Protein AF-A7VI06-F1 (afdb_monomer)

Structure (mmCIF, N/CA/C/O backbone):
data_AF-A7VI06-F1
#
_entry.id   AF-A7VI06-F1
#
loop_
_atom_site.group_PDB
_atom_site.id
_atom_site.type_symbol
_atom_site.label_atom_id
_atom_site.label_alt_id
_atom_site.label_comp_id
_atom_site.label_asym_id
_atom_site.label_entity_id
_atom_site.label_seq_id
_atom_site.pdbx_PDB_ins_code
_atom_site.Cartn_x
_atom_site.Cartn_y
_atom_site.Cartn_z
_atom_site.occupancy
_atom_site.B_iso_or_equiv
_atom_site.auth_seq_id
_atom_site.auth_comp_id
_atom_site.auth_asym_id
_atom_site.auth_atom_id
_atom_site.pdbx_PDB_model_num
ATOM 1 N N . MET A 1 1 ? -1.278 -9.389 -6.937 1.00 86.38 1 MET A N 1
ATOM 2 C CA . MET A 1 1 ? -2.019 -8.296 -6.263 1.00 86.38 1 MET A CA 1
ATOM 3 C C . MET A 1 1 ? -2.009 -7.067 -7.169 1.00 86.38 1 MET A C 1
ATOM 5 O O . MET A 1 1 ? -0.975 -6.820 -7.771 1.00 86.38 1 MET A O 1
ATOM 9 N N . PRO A 1 2 ? -3.105 -6.305 -7.334 1.00 93.00 2 PRO A N 1
ATOM 10 C CA . PRO A 1 2 ? -3.053 -5.040 -8.076 1.00 93.00 2 PRO A CA 1
ATOM 11 C C . PRO A 1 2 ? -2.104 -4.024 -7.415 1.00 93.00 2 PRO A C 1
ATOM 13 O O . PRO A 1 2 ? -2.086 -3.928 -6.189 1.00 93.00 2 PRO A O 1
ATOM 16 N N . LEU A 1 3 ? -1.369 -3.226 -8.202 1.00 90.75 3 LEU A N 1
ATOM 17 C CA . LEU A 1 3 ? -0.413 -2.235 -7.672 1.00 90.75 3 LEU A CA 1
ATOM 18 C C . LEU A 1 3 ? -1.076 -1.249 -6.700 1.00 90.75 3 LEU A C 1
ATOM 20 O O . LEU A 1 3 ? -0.520 -0.957 -5.650 1.00 90.75 3 LEU A O 1
ATOM 24 N N . ALA A 1 4 ? -2.291 -0.790 -7.008 1.00 91.44 4 ALA A N 1
ATOM 25 C CA . ALA A 1 4 ? -3.038 0.121 -6.141 1.00 91.44 4 ALA A CA 1
ATOM 26 C C . ALA A 1 4 ? -3.398 -0.502 -4.778 1.00 91.44 4 ALA A C 1
ATOM 28 O O . ALA A 1 4 ? -3.430 0.197 -3.765 1.00 91.44 4 ALA A O 1
ATOM 29 N N . ASP A 1 5 ? -3.655 -1.813 -4.736 1.00 93.69 5 ASP A N 1
ATOM 30 C CA . ASP A 1 5 ? -3.919 -2.519 -3.481 1.00 93.69 5 ASP A CA 1
ATOM 31 C C . ASP A 1 5 ? -2.628 -2.718 -2.681 1.00 93.69 5 ASP A C 1
ATOM 33 O O . ASP A 1 5 ? -2.639 -2.582 -1.457 1.00 93.69 5 ASP A O 1
ATOM 37 N N . PHE A 1 6 ? -1.513 -2.987 -3.367 1.00 94.19 6 PHE A N 1
ATOM 38 C CA . PHE A 1 6 ? -0.187 -3.085 -2.758 1.00 94.19 6 PHE A CA 1
ATOM 39 C C . PHE A 1 6 ? 0.271 -1.748 -2.164 1.00 94.19 6 PHE A C 1
ATOM 41 O O . PHE A 1 6 ? 0.672 -1.696 -1.002 1.00 94.19 6 PHE A O 1
ATOM 48 N N . ASP A 1 7 ? 0.140 -0.659 -2.917 1.00 92.81 7 ASP A N 1
ATOM 49 C CA . ASP A 1 7 ? 0.445 0.706 -2.480 1.00 92.81 7 ASP A CA 1
ATOM 50 C C . ASP A 1 7 ? -0.382 1.090 -1.245 1.00 92.81 7 ASP A C 1
ATOM 52 O O . ASP A 1 7 ? 0.146 1.424 -0.183 1.00 92.81 7 ASP A O 1
ATOM 56 N N . ARG A 1 8 ? -1.701 0.873 -1.307 1.00 94.81 8 ARG A N 1
ATOM 57 C CA . ARG A 1 8 ? -2.584 1.087 -0.157 1.00 94.81 8 ARG A CA 1
ATOM 58 C C . ARG A 1 8 ? -2.177 0.258 1.064 1.00 94.81 8 ARG A C 1
ATOM 60 O O . ARG A 1 8 ? -2.205 0.769 2.186 1.00 94.81 8 ARG A O 1
ATOM 67 N N . LEU A 1 9 ? -1.864 -1.024 0.882 1.00 94.69 9 LEU A N 1
ATOM 68 C CA . LEU A 1 9 ? -1.493 -1.920 1.977 1.00 94.69 9 LEU A CA 1
ATOM 69 C C . LEU A 1 9 ? -0.170 -1.490 2.620 1.00 94.69 9 LEU A C 1
ATOM 71 O O . LEU A 1 9 ? -0.095 -1.356 3.842 1.00 94.69 9 LEU A O 1
ATOM 75 N N . THR A 1 10 ? 0.857 -1.255 1.808 1.00 94.44 10 THR A N 1
ATOM 76 C CA . THR A 1 10 ? 2.185 -0.831 2.270 1.00 94.44 10 THR A CA 1
ATOM 77 C C . THR A 1 10 ? 2.127 0.518 2.982 1.00 94.44 10 THR A C 1
ATOM 79 O O . THR A 1 10 ? 2.692 0.634 4.073 1.00 94.44 10 THR A O 1
ATOM 82 N N . TYR A 1 11 ? 1.347 1.477 2.469 1.00 93.00 11 TYR A N 1
ATOM 83 C CA . TYR A 1 11 ? 1.082 2.750 3.139 1.00 93.00 11 TYR A CA 1
ATOM 84 C C . TYR A 1 11 ? 0.481 2.556 4.538 1.00 93.00 11 TYR A C 1
ATOM 86 O O . TYR A 1 11 ? 1.000 3.092 5.517 1.00 93.00 11 TYR A O 1
ATOM 94 N N . LEU A 1 12 ? -0.585 1.755 4.666 1.00 93.12 12 LEU A N 1
ATOM 95 C CA . LEU A 1 12 ? -1.245 1.517 5.957 1.00 93.12 12 LEU A CA 1
ATOM 96 C C . LEU A 1 12 ? -0.297 0.857 6.967 1.00 93.12 12 LEU A C 1
ATOM 98 O O . LEU A 1 12 ? -0.226 1.275 8.120 1.00 93.12 12 LEU A O 1
ATOM 102 N N . ILE A 1 13 ? 0.457 -0.157 6.538 1.00 93.38 13 ILE A N 1
ATOM 103 C CA . ILE A 1 13 ? 1.425 -0.861 7.389 1.00 93.38 13 ILE A CA 1
ATOM 104 C C . ILE A 1 13 ? 2.508 0.100 7.887 1.00 93.38 13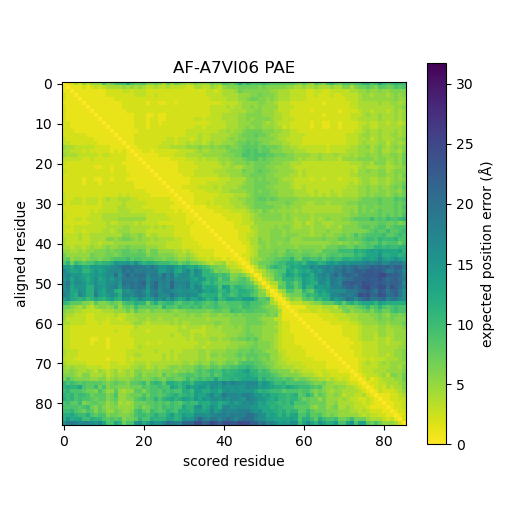 ILE A C 1
ATOM 106 O O . ILE A 1 13 ? 2.860 0.076 9.071 1.00 93.38 13 ILE A O 1
ATOM 110 N N . TYR A 1 14 ? 3.025 0.944 6.991 1.00 91.44 14 TYR A N 1
ATOM 111 C CA . TYR A 1 14 ? 4.024 1.949 7.325 1.00 91.44 14 TYR A CA 1
ATOM 112 C C . TYR A 1 14 ? 3.471 2.982 8.314 1.00 91.44 14 TYR A C 1
ATOM 114 O O . TYR A 1 14 ? 4.103 3.238 9.339 1.00 91.44 14 TYR A O 1
ATOM 122 N N . HIS A 1 15 ? 2.267 3.507 8.057 1.00 90.06 15 HIS A N 1
ATOM 123 C CA . HIS A 1 15 ? 1.599 4.501 8.905 1.00 90.06 15 HIS A CA 1
ATOM 124 C C . HIS A 1 15 ? 1.362 3.992 10.331 1.00 90.06 15 HIS A C 1
ATOM 126 O O . HIS A 1 15 ? 1.578 4.721 11.293 1.00 90.06 15 HIS A O 1
ATOM 132 N N . PHE A 1 16 ? 0.988 2.720 10.492 1.00 89.88 16 PHE A N 1
ATOM 133 C CA . PHE A 1 16 ? 0.819 2.103 11.813 1.00 89.88 16 PHE A CA 1
ATOM 134 C C . PHE A 1 16 ? 2.133 1.659 12.481 1.00 89.88 16 PHE A C 1
ATOM 136 O O . PHE A 1 16 ? 2.109 1.132 13.592 1.00 89.88 16 PHE A O 1
ATOM 143 N N . GLY A 1 17 ? 3.287 1.866 11.839 1.00 90.06 17 GLY A N 1
ATOM 144 C CA . GLY A 1 17 ? 4.601 1.584 12.421 1.00 90.06 17 GLY A CA 1
ATOM 145 C C . GLY A 1 17 ? 5.033 0.114 12.375 1.00 90.06 17 GLY A C 1
ATOM 146 O O . GLY A 1 17 ? 6.018 -0.254 13.019 1.00 90.06 17 GLY A O 1
ATOM 147 N N . PHE A 1 18 ? 4.363 -0.737 11.592 1.00 91.31 18 PHE A N 1
ATOM 148 C CA . PHE A 1 18 ? 4.668 -2.169 11.483 1.00 91.31 18 PHE A CA 1
ATOM 149 C C . PHE A 1 18 ? 5.845 -2.446 10.529 1.00 91.31 18 PHE A C 1
ATOM 151 O O . PHE A 1 18 ? 5.704 -3.108 9.500 1.00 91.31 18 PHE A O 1
ATOM 158 N N . LYS A 1 19 ? 7.037 -1.944 10.873 1.00 90.62 19 LYS A N 1
ATOM 159 C CA . LYS A 1 19 ? 8.231 -1.958 10.003 1.00 90.62 19 LYS A CA 1
ATOM 160 C C . LYS 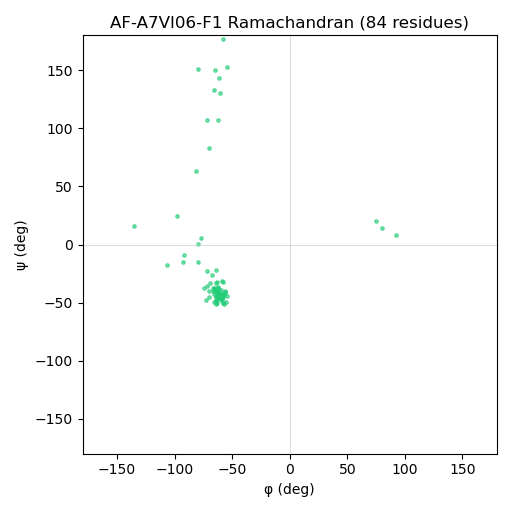A 1 19 ? 8.646 -3.356 9.528 1.00 90.62 19 LYS A C 1
ATOM 162 O O . LYS A 1 19 ? 8.950 -3.539 8.355 1.00 90.62 19 LYS A O 1
ATOM 167 N N . GLU A 1 20 ? 8.636 -4.351 10.412 1.00 94.44 20 GLU A N 1
ATOM 168 C CA . GLU A 1 20 ? 8.998 -5.730 10.045 1.00 94.44 20 GLU A CA 1
ATOM 169 C C . GLU A 1 20 ? 7.997 -6.345 9.064 1.00 94.44 20 GLU A C 1
ATO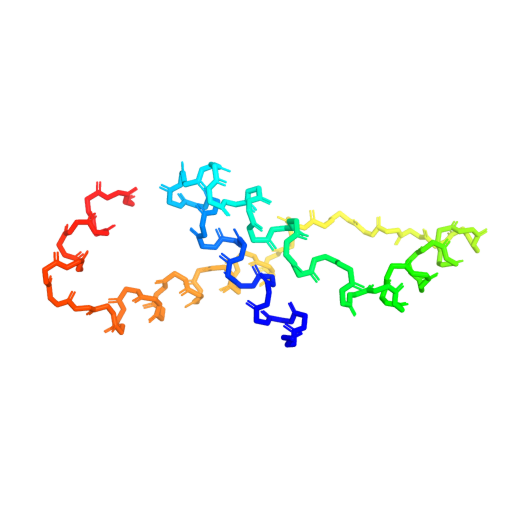M 171 O O . GLU A 1 20 ? 8.377 -7.054 8.134 1.00 94.44 20 GLU A O 1
ATOM 176 N N . TYR A 1 21 ? 6.708 -6.055 9.251 1.00 94.25 21 TYR A N 1
ATOM 177 C CA . TYR A 1 21 ? 5.661 -6.539 8.361 1.00 94.25 21 TYR A CA 1
ATOM 178 C C . TYR A 1 21 ? 5.708 -5.830 7.006 1.00 94.25 21 TYR A C 1
ATOM 180 O O . TYR A 1 21 ? 5.523 -6.474 5.978 1.00 94.25 21 TYR A O 1
ATOM 188 N N . HIS A 1 22 ? 6.054 -4.539 6.993 1.00 94.12 22 HIS A N 1
ATOM 189 C CA . HIS A 1 22 ? 6.303 -3.788 5.764 1.00 94.12 22 HIS A CA 1
ATOM 190 C C . HIS A 1 22 ? 7.378 -4.479 4.918 1.00 94.12 22 HIS A C 1
ATOM 192 O O . HIS A 1 22 ? 7.140 -4.766 3.750 1.00 94.12 22 HIS A O 1
ATOM 198 N N . ILE A 1 23 ? 8.518 -4.838 5.521 1.00 94.75 23 ILE A N 1
ATOM 199 C CA . ILE A 1 23 ? 9.597 -5.557 4.822 1.00 94.75 23 ILE A CA 1
ATOM 200 C C . ILE A 1 23 ? 9.096 -6.891 4.257 1.00 94.75 23 ILE A C 1
ATOM 202 O O . ILE A 1 23 ? 9.346 -7.186 3.093 1.00 94.75 23 ILE A O 1
ATOM 206 N N . LYS A 1 24 ? 8.356 -7.678 5.047 1.00 95.69 24 LYS A N 1
ATOM 207 C CA . LYS A 1 24 ? 7.818 -8.973 4.596 1.00 95.69 24 LYS A CA 1
ATOM 208 C C . LYS A 1 24 ? 6.883 -8.832 3.394 1.00 95.69 24 LYS A C 1
ATOM 210 O O . LYS A 1 24 ? 7.024 -9.580 2.436 1.00 95.69 24 LYS A O 1
ATOM 215 N N . VAL A 1 25 ? 5.966 -7.864 3.426 1.00 95.19 25 VAL A N 1
ATOM 216 C CA . VAL A 1 25 ? 5.038 -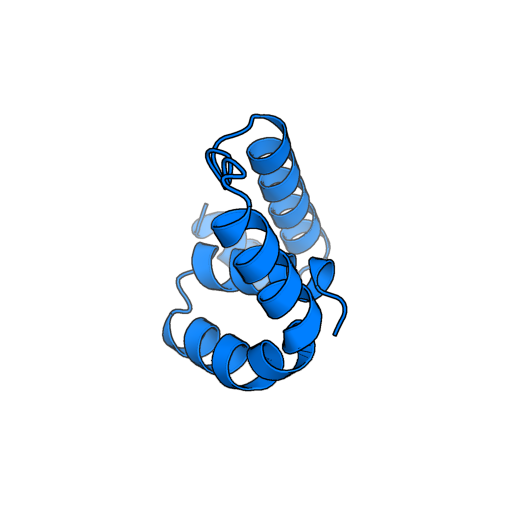7.595 2.315 1.00 95.19 25 VAL A CA 1
ATOM 217 C C . VAL A 1 25 ? 5.799 -7.183 1.055 1.00 95.19 25 VAL A C 1
ATOM 219 O O . VAL A 1 25 ? 5.508 -7.688 -0.025 1.00 95.19 25 VAL A O 1
ATOM 222 N N . TRP A 1 26 ? 6.814 -6.328 1.184 1.00 94.50 26 TRP A N 1
ATOM 223 C CA . TRP A 1 26 ? 7.669 -5.970 0.052 1.00 94.50 26 TRP A CA 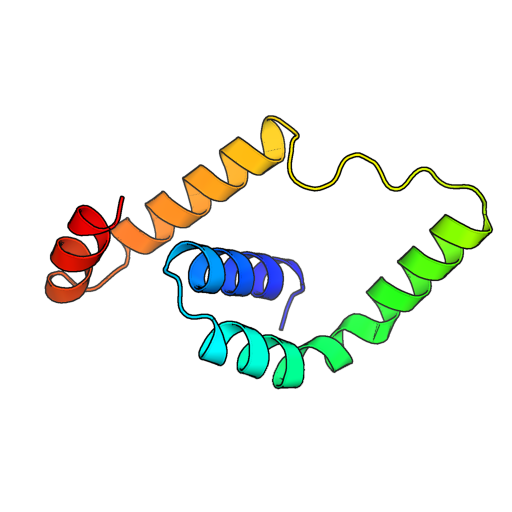1
ATOM 224 C C . TRP A 1 26 ? 8.425 -7.177 -0.512 1.00 94.50 26 TRP A C 1
ATOM 226 O O . TRP A 1 26 ? 8.441 -7.358 -1.723 1.00 94.50 26 TRP A O 1
ATOM 236 N N . MET A 1 27 ? 9.007 -8.028 0.335 1.00 95.31 27 MET A N 1
ATOM 237 C CA . MET A 1 27 ? 9.721 -9.225 -0.126 1.00 95.31 27 MET A CA 1
ATOM 238 C C . MET A 1 27 ? 8.815 -10.212 -0.871 1.00 95.31 27 MET A C 1
ATOM 240 O O . MET A 1 27 ? 9.262 -10.818 -1.840 1.00 95.31 27 MET A O 1
ATOM 244 N N . GLU A 1 28 ? 7.569 -10.365 -0.428 1.00 95.81 28 GLU A N 1
ATOM 245 C CA . GLU A 1 28 ? 6.611 -11.296 -1.030 1.00 95.81 28 GLU A CA 1
ATOM 246 C C . GLU A 1 28 ? 6.110 -10.802 -2.394 1.00 95.81 28 GLU A C 1
ATOM 248 O O . GLU A 1 28 ? 6.092 -11.556 -3.363 1.00 95.81 28 GLU A O 1
ATOM 253 N N . PHE A 1 29 ? 5.713 -9.527 -2.486 1.00 94.25 29 PHE A N 1
ATOM 254 C CA . PHE A 1 29 ? 4.939 -9.041 -3.633 1.00 94.25 29 PHE A CA 1
ATOM 255 C C . PHE A 1 29 ? 5.723 -8.167 -4.613 1.00 94.25 29 PHE A C 1
ATOM 257 O O . PHE A 1 29 ? 5.283 -8.021 -5.750 1.00 94.25 29 PHE A O 1
ATOM 264 N N . ALA A 1 30 ? 6.882 -7.602 -4.244 1.00 89.81 30 ALA A N 1
ATOM 265 C CA . ALA A 1 30 ? 7.603 -6.676 -5.130 1.00 89.81 30 ALA 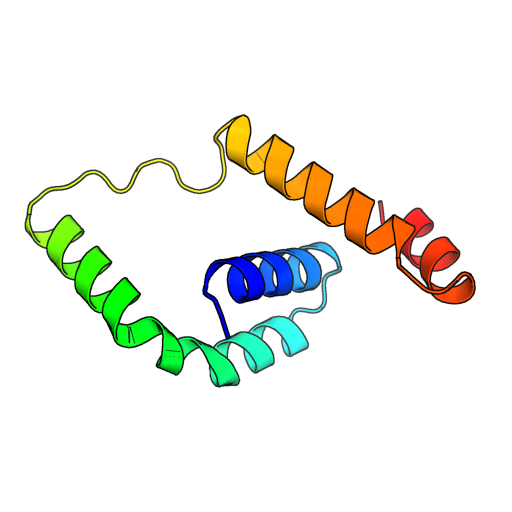A CA 1
ATOM 266 C C . ALA A 1 30 ? 7.973 -7.303 -6.485 1.00 89.81 30 ALA A C 1
ATOM 268 O O . ALA A 1 30 ? 7.963 -6.619 -7.506 1.00 89.81 30 ALA A O 1
ATOM 269 N N . GLY A 1 31 ? 8.246 -8.612 -6.510 1.00 92.94 31 GLY A N 1
ATOM 270 C CA . GLY A 1 31 ? 8.558 -9.341 -7.741 1.00 92.94 31 GLY A CA 1
ATOM 271 C C . GLY A 1 31 ? 7.408 -9.391 -8.756 1.00 92.94 31 GLY A C 1
ATOM 272 O O . GLY A 1 31 ? 7.664 -9.568 -9.946 1.00 92.94 31 GLY A O 1
ATOM 273 N N . GLU A 1 32 ? 6.156 -9.202 -8.324 1.00 95.31 32 GLU A N 1
ATOM 274 C CA . GLU A 1 32 ? 4.992 -9.183 -9.219 1.00 95.31 32 GLU A CA 1
ATOM 275 C C . GLU A 1 32 ? 4.938 -7.916 -10.088 1.00 95.31 32 GLU A C 1
ATOM 277 O O . GLU A 1 32 ? 4.354 -7.949 -11.170 1.00 95.31 32 GLU A O 1
ATOM 282 N N . PHE A 1 33 ? 5.591 -6.830 -9.658 1.00 93.25 33 PHE A N 1
ATOM 283 C CA . PHE A 1 33 ? 5.535 -5.507 -10.296 1.00 93.25 33 PHE A CA 1
ATOM 284 C C . PHE A 1 33 ? 6.720 -5.225 -11.224 1.00 93.25 33 PHE A C 1
ATOM 286 O O . PHE A 1 33 ? 7.092 -4.073 -11.456 1.00 93.25 33 PHE A O 1
ATOM 293 N N . 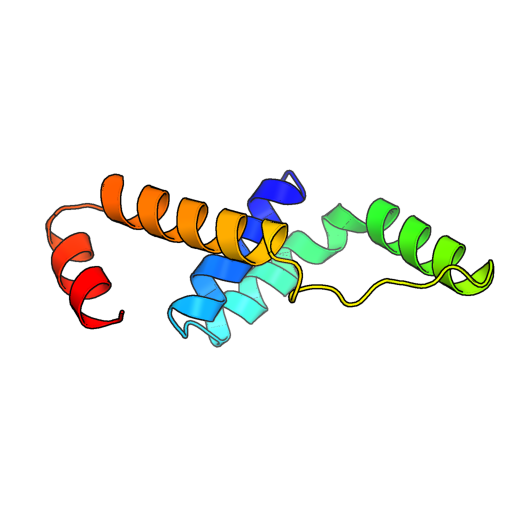LYS A 1 34 ? 7.351 -6.280 -11.756 1.00 93.38 34 LYS A N 1
ATOM 294 C CA . LYS A 1 34 ? 8.536 -6.142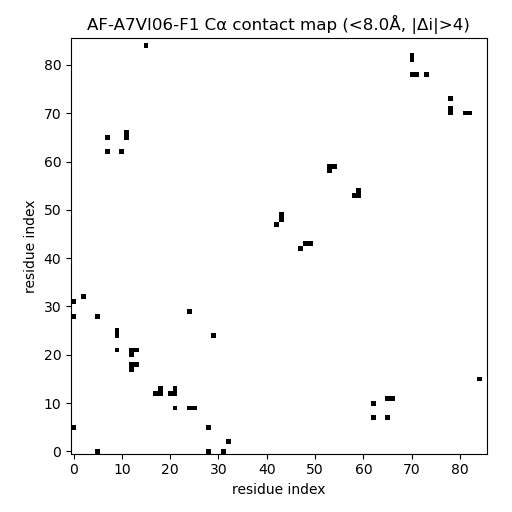 -12.610 1.00 93.38 34 LYS A CA 1
ATOM 295 C C . LYS A 1 34 ? 8.282 -5.237 -13.819 1.00 93.38 34 LYS A C 1
ATOM 297 O O . LYS A 1 34 ? 9.127 -4.419 -14.139 1.00 93.38 34 LYS A O 1
ATOM 302 N N . LYS A 1 35 ? 7.123 -5.352 -14.474 1.00 93.19 35 LYS A N 1
ATOM 303 C CA . LYS A 1 35 ? 6.814 -4.548 -15.670 1.00 93.19 35 LYS A CA 1
ATOM 304 C C . LYS A 1 35 ? 6.686 -3.065 -15.341 1.00 93.19 35 LYS A C 1
ATOM 306 O O . LYS A 1 35 ? 7.117 -2.224 -16.117 1.00 93.19 35 LYS A O 1
ATOM 311 N N . GLU A 1 36 ? 6.070 -2.748 -14.213 1.00 92.50 36 GLU A N 1
ATOM 312 C CA . GLU A 1 36 ? 5.921 -1.390 -13.709 1.00 92.50 36 GLU A CA 1
ATOM 313 C C . GLU A 1 36 ? 7.288 -0.790 -13.360 1.00 92.50 36 GLU A C 1
ATOM 315 O O . GLU A 1 36 ? 7.541 0.370 -13.681 1.00 92.50 36 GLU A O 1
ATOM 320 N N . TRP A 1 37 ? 8.183 -1.598 -12.786 1.00 89.81 37 TRP A N 1
ATOM 321 C CA . TRP A 1 37 ? 9.584 -1.240 -12.556 1.00 89.81 37 TRP A CA 1
ATOM 322 C C . TRP A 1 37 ? 10.357 -1.007 -13.854 1.00 89.81 37 TRP A C 1
ATOM 324 O O . TRP A 1 37 ? 10.917 0.073 -14.023 1.00 89.81 37 TRP A O 1
ATOM 334 N N . ASP A 1 38 ? 10.297 -1.943 -14.802 1.00 93.06 38 ASP A N 1
ATOM 335 C CA . ASP A 1 38 ? 10.948 -1.818 -16.111 1.00 93.06 38 ASP A CA 1
ATOM 336 C C . ASP A 1 38 ? 10.470 -0.537 -16.841 1.00 93.06 38 ASP A C 1
ATOM 338 O O . ASP A 1 38 ? 11.256 0.188 -17.452 1.00 93.06 38 ASP A O 1
ATOM 342 N N . CYS A 1 39 ? 9.174 -0.208 -16.746 1.00 90.88 39 CYS A N 1
ATOM 343 C CA . CYS A 1 39 ? 8.615 1.030 -17.297 1.00 90.88 39 CYS A CA 1
ATOM 344 C C . CYS A 1 39 ? 9.184 2.293 -16.632 1.00 90.88 39 CYS A C 1
ATOM 346 O O . CYS A 1 39 ? 9.430 3.285 -17.319 1.00 90.88 39 CYS A O 1
ATOM 348 N N . LEU A 1 40 ? 9.366 2.285 -15.310 1.00 87.31 40 LEU A N 1
ATOM 349 C CA . LEU A 1 40 ? 9.924 3.423 -14.578 1.00 87.31 40 LEU A CA 1
ATOM 350 C C . LEU A 1 40 ? 11.409 3.626 -14.882 1.00 87.31 40 LEU A C 1
ATOM 352 O O . LEU A 1 40 ? 11.828 4.766 -15.078 1.00 87.31 40 LEU A O 1
ATOM 356 N N . GLU A 1 41 ? 12.176 2.542 -14.995 1.00 89.56 41 GLU A N 1
ATOM 357 C CA . GLU A 1 41 ? 13.576 2.589 -15.428 1.00 89.56 41 GLU A CA 1
ATOM 358 C C . GLU A 1 41 ? 13.691 3.183 -16.840 1.00 89.56 41 GLU A C 1
ATOM 360 O O . GLU A 1 41 ? 14.442 4.135 -17.052 1.00 89.56 41 GLU A O 1
ATOM 365 N N . ALA A 1 42 ? 12.860 2.729 -17.785 1.00 91.00 42 ALA A N 1
ATOM 366 C CA . ALA A 1 42 ? 12.839 3.276 -19.142 1.00 91.00 42 ALA A CA 1
ATOM 367 C C . ALA A 1 42 ? 12.463 4.772 -19.179 1.00 91.00 42 ALA A C 1
ATOM 369 O O . ALA A 1 42 ? 13.048 5.548 -19.937 1.00 91.00 42 ALA A O 1
ATOM 370 N N . LEU A 1 43 ? 11.503 5.207 -18.351 1.00 88.25 43 LEU A N 1
ATOM 371 C CA . LEU A 1 43 ? 11.133 6.624 -18.232 1.00 88.25 43 LEU A CA 1
ATOM 372 C C . LEU A 1 43 ? 12.285 7.476 -17.688 1.00 88.25 43 LEU A C 1
ATOM 374 O O . LEU A 1 43 ? 12.501 8.591 -18.170 1.00 88.25 43 LEU A O 1
ATOM 378 N N . GLN A 1 44 ? 13.027 6.956 -16.710 1.00 84.94 44 GLN A N 1
ATOM 379 C CA . GLN A 1 44 ? 14.206 7.618 -16.161 1.00 84.94 44 GLN A CA 1
ATOM 380 C C . GLN A 1 44 ? 15.310 7.760 -17.220 1.00 84.94 44 GLN A C 1
ATOM 382 O O . GLN A 1 44 ? 15.885 8.840 -17.362 1.00 84.94 44 GLN A O 1
ATOM 387 N N . GLU A 1 45 ? 15.578 6.708 -17.997 1.00 87.50 45 GLU A N 1
ATOM 388 C CA . GLU A 1 45 ? 16.576 6.720 -19.078 1.00 87.50 45 GLU A CA 1
ATOM 389 C C . GLU A 1 45 ? 16.229 7.707 -20.202 1.00 87.50 45 GLU A C 1
ATOM 391 O O . GLU A 1 45 ? 17.118 8.332 -20.781 1.00 87.50 45 GLU A O 1
ATOM 396 N N . MET A 1 46 ? 14.938 7.913 -20.477 1.00 87.12 46 MET A N 1
ATOM 397 C CA . MET A 1 46 ? 14.460 8.894 -21.460 1.00 87.12 46 MET A CA 1
ATOM 398 C C . MET A 1 46 ? 14.496 10.349 -20.956 1.00 87.12 46 MET A C 1
ATOM 400 O O . MET A 1 46 ? 14.035 11.253 -21.656 1.00 87.12 46 MET A O 1
ATOM 404 N N . GLY A 1 47 ? 15.043 10.604 -19.762 1.00 76.56 47 GLY A N 1
ATOM 405 C CA . GLY A 1 47 ? 15.113 11.942 -19.169 1.00 76.56 47 GLY A CA 1
ATOM 406 C C . GLY A 1 47 ? 13.774 12.435 -18.614 1.00 76.56 47 GLY A C 1
ATOM 407 O O . GLY A 1 47 ? 13.583 13.641 -18.444 1.00 76.56 47 GLY A O 1
ATOM 408 N N . GLY A 1 48 ? 12.835 11.525 -18.343 1.00 74.12 48 GLY A N 1
ATOM 409 C CA . GLY A 1 48 ? 11.579 11.852 -17.684 1.00 74.12 48 GLY A CA 1
ATOM 410 C C . GLY A 1 48 ? 11.813 12.321 -16.247 1.00 74.12 48 GLY A C 1
ATOM 411 O O . GLY A 1 48 ? 12.522 11.679 -15.474 1.00 74.12 48 GLY A O 1
ATOM 412 N N . CYS A 1 49 ? 11.182 13.431 -15.858 1.00 65.62 49 CYS A N 1
ATOM 413 C CA . CYS A 1 49 ? 11.098 13.805 -14.451 1.00 65.62 49 CYS A CA 1
ATOM 414 C C . CYS A 1 49 ? 10.130 12.857 -13.743 1.00 65.62 49 CYS A C 1
ATOM 416 O O . CYS A 1 49 ? 8.912 12.980 -13.890 1.00 65.62 49 CYS A O 1
ATOM 418 N N . VAL A 1 50 ? 10.667 11.956 -12.923 1.00 62.59 50 VAL A N 1
ATOM 419 C CA . VAL A 1 50 ? 9.898 11.369 -11.827 1.00 62.59 50 VAL A CA 1
ATOM 420 C C . VAL A 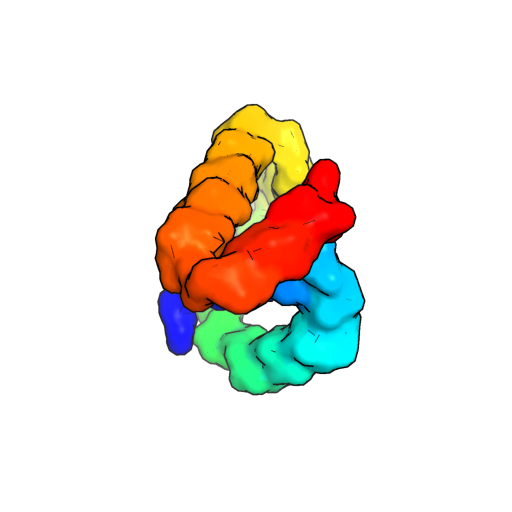1 50 ? 9.549 12.539 -10.906 1.00 62.59 50 VAL A C 1
ATOM 422 O O . VAL A 1 50 ? 10.435 13.146 -10.307 1.00 62.59 50 VAL A O 1
ATOM 425 N N . GLY A 1 51 ? 8.281 12.959 -10.913 1.00 62.69 51 GLY A N 1
ATOM 426 C CA . GLY A 1 51 ? 7.810 14.101 -10.129 1.00 62.69 51 GLY A CA 1
ATOM 427 C C . GLY A 1 51 ? 8.076 13.925 -8.631 1.00 62.69 51 GLY A C 1
ATOM 428 O O . GLY A 1 51 ? 8.555 12.888 -8.181 1.00 62.69 51 GLY A O 1
ATOM 429 N N . ASN A 1 52 ? 7.750 14.941 -7.833 1.00 60.34 52 ASN A N 1
ATOM 430 C CA . ASN A 1 52 ? 7.882 14.862 -6.379 1.00 60.34 52 ASN A CA 1
ATOM 431 C C . ASN A 1 52 ? 6.822 13.891 -5.815 1.00 60.34 52 ASN A C 1
ATOM 433 O O . ASN A 1 52 ? 5.726 14.314 -5.448 1.00 60.34 52 ASN A O 1
ATOM 437 N N . ILE A 1 53 ? 7.126 12.590 -5.845 1.00 62.62 53 ILE A N 1
ATOM 438 C CA . ILE A 1 53 ? 6.254 11.505 -5.384 1.00 62.62 53 ILE A CA 1
ATOM 439 C C . ILE A 1 53 ? 5.966 11.706 -3.893 1.00 62.62 53 ILE A C 1
ATOM 441 O O . ILE A 1 53 ? 6.885 11.884 -3.092 1.00 62.62 53 ILE A O 1
ATOM 445 N N . GLY A 1 54 ? 4.690 11.652 -3.519 1.00 59.09 54 GLY A N 1
ATOM 446 C CA . GLY A 1 54 ? 4.242 11.617 -2.129 1.00 59.09 54 GLY A CA 1
ATOM 447 C C . GLY A 1 54 ? 3.932 12.967 -1.485 1.00 59.09 54 GLY A C 1
ATOM 448 O O . GLY A 1 54 ? 3.700 12.996 -0.278 1.00 59.09 54 GLY A O 1
ATOM 449 N N . ASN A 1 55 ? 3.912 14.074 -2.237 1.00 64.19 55 ASN A N 1
ATOM 450 C CA . ASN A 1 55 ? 3.648 15.404 -1.668 1.00 64.19 55 ASN A CA 1
ATOM 451 C C . ASN A 1 55 ? 2.659 16.263 -2.471 1.00 64.19 55 ASN A C 1
ATOM 453 O O . ASN A 1 55 ? 2.572 17.476 -2.264 1.00 64.19 55 ASN A O 1
ATOM 457 N N . THR A 1 56 ? 1.904 15.655 -3.387 1.00 81.94 56 THR A N 1
ATOM 458 C CA . THR A 1 56 ? 0.783 16.331 -4.049 1.00 81.94 56 THR A CA 1
ATOM 459 C C . THR A 1 56 ? -0.457 16.347 -3.151 1.00 81.94 56 THR A C 1
ATOM 461 O O . THR A 1 56 ? -0.697 15.437 -2.355 1.00 81.94 56 THR A O 1
ATOM 464 N N . GLU A 1 57 ? -1.305 17.367 -3.299 1.00 85.56 57 GLU A N 1
ATOM 465 C CA . GLU A 1 57 ? -2.577 17.461 -2.564 1.00 85.56 57 GLU A CA 1
ATOM 466 C C . GLU A 1 57 ? -3.500 16.256 -2.840 1.00 85.56 57 GLU A C 1
ATOM 468 O O . GLU A 1 57 ? -4.226 15.792 -1.953 1.00 85.56 57 GLU A O 1
ATOM 473 N N . SER A 1 58 ? -3.422 15.695 -4.052 1.00 85.25 58 SER A N 1
ATOM 474 C CA . SER A 1 58 ? -4.116 14.465 -4.439 1.00 85.25 58 SER A CA 1
ATOM 475 C C . SER A 1 58 ? -3.651 13.245 -3.647 1.00 85.25 58 SER A C 1
ATOM 477 O O . SER A 1 58 ? -4.498 12.500 -3.159 1.00 85.25 58 SER A O 1
ATOM 479 N N . GLU A 1 59 ? -2.341 13.049 -3.468 1.00 87.12 59 GLU A N 1
ATOM 480 C CA . GLU A 1 59 ? -1.797 11.922 -2.694 1.00 87.12 59 GLU A CA 1
ATOM 481 C C . GLU A 1 59 ? -2.170 12.043 -1.213 1.00 87.12 59 GLU A C 1
ATOM 483 O O . GLU A 1 59 ? -2.637 11.082 -0.607 1.00 87.12 59 GLU A O 1
ATOM 488 N N . ILE A 1 60 ? -2.081 13.249 -0.641 1.00 88.19 60 ILE A N 1
ATOM 489 C CA . ILE A 1 60 ? -2.496 13.507 0.748 1.00 88.19 60 ILE A CA 1
ATOM 490 C C . ILE A 1 60 ? -3.986 13.181 0.940 1.00 88.19 60 ILE A C 1
ATOM 492 O O . ILE A 1 60 ? -4.376 12.529 1.916 1.00 88.19 60 ILE A O 1
ATOM 496 N N . SER A 1 61 ? -4.833 13.609 0.002 1.00 91.38 61 SER A N 1
ATOM 497 C CA . SER A 1 61 ? -6.273 13.330 0.039 1.00 91.38 61 SER A CA 1
ATOM 498 C C . SER A 1 61 ? -6.568 11.834 -0.089 1.00 91.38 61 SER A C 1
ATOM 500 O O . SER A 1 61 ? -7.427 11.305 0.626 1.00 91.38 61 SER A O 1
ATOM 502 N N . LEU A 1 62 ? -5.825 11.141 -0.953 1.00 92.69 62 LEU A N 1
ATOM 503 C CA . LEU A 1 62 ? -5.928 9.700 -1.166 1.00 92.69 62 LEU A CA 1
ATOM 504 C C . LEU A 1 62 ? -5.550 8.917 0.099 1.00 92.69 62 LEU A C 1
ATOM 506 O O . LEU A 1 62 ? -6.325 8.081 0.568 1.00 92.69 62 LEU A O 1
ATOM 510 N N . HIS A 1 63 ? -4.418 9.253 0.713 1.00 92.38 63 HIS A N 1
ATOM 511 C CA . HIS A 1 63 ? -3.953 8.666 1.967 1.00 92.38 63 HIS A CA 1
ATOM 512 C C . HIS A 1 63 ? -4.965 8.861 3.106 1.00 92.38 63 HIS A C 1
ATOM 514 O O . HIS A 1 63 ? -5.313 7.915 3.824 1.00 92.38 63 HIS A O 1
ATOM 520 N N . LYS A 1 64 ? -5.531 10.069 3.226 1.00 91.75 64 LYS A N 1
ATOM 521 C CA . LYS A 1 64 ? -6.591 10.365 4.201 1.00 91.75 64 LYS A CA 1
ATOM 522 C C . LYS A 1 64 ? -7.829 9.495 3.974 1.00 91.75 64 LYS A C 1
ATOM 524 O O . LYS A 1 64 ? -8.401 8.976 4.937 1.00 91.75 64 LYS A O 1
ATOM 529 N N . MET A 1 65 ? -8.238 9.303 2.719 1.00 94.56 65 MET A N 1
ATOM 530 C CA . MET A 1 65 ? -9.356 8.423 2.371 1.00 94.56 65 MET A CA 1
ATOM 531 C C . MET A 1 65 ? -9.072 6.966 2.760 1.00 94.56 65 MET A C 1
ATOM 533 O O . MET A 1 65 ? -9.945 6.302 3.326 1.00 94.56 65 MET A O 1
ATOM 537 N N . TRP A 1 66 ? -7.865 6.457 2.501 1.00 94.62 66 TRP A N 1
ATOM 538 C CA . TRP A 1 66 ? -7.487 5.091 2.872 1.00 94.62 66 TRP A CA 1
ATOM 539 C C . TRP A 1 66 ? -7.547 4.858 4.375 1.00 94.62 66 TRP A C 1
ATOM 541 O O . TRP A 1 66 ? -8.148 3.868 4.800 1.00 94.62 66 TRP A O 1
ATOM 551 N N . MET A 1 67 ? -7.014 5.792 5.165 1.00 91.12 67 MET A N 1
ATOM 552 C CA . MET A 1 67 ? -7.078 5.745 6.626 1.00 91.12 67 MET A CA 1
ATOM 553 C C . MET A 1 67 ? -8.522 5.721 7.124 1.00 91.12 67 MET A C 1
ATOM 555 O O . MET A 1 67 ? -8.902 4.850 7.905 1.00 91.12 67 MET A O 1
ATOM 559 N N . GLN A 1 68 ? -9.371 6.622 6.622 1.00 91.00 68 GLN A N 1
ATOM 560 C CA . GLN A 1 68 ? -10.783 6.657 7.010 1.00 91.00 68 GLN A CA 1
ATOM 561 C C . GLN A 1 68 ? -11.511 5.355 6.667 1.00 91.00 68 GLN A C 1
ATOM 563 O O . GLN A 1 68 ? -12.271 4.840 7.489 1.00 91.00 68 GLN A O 1
ATOM 568 N N . ASN A 1 69 ? -11.281 4.808 5.473 1.00 93.56 69 ASN A N 1
ATOM 569 C CA . ASN A 1 69 ? -11.895 3.554 5.051 1.00 93.56 69 ASN A CA 1
ATOM 570 C C . ASN A 1 69 ? -11.398 2.366 5.878 1.00 93.56 69 ASN A C 1
ATOM 572 O O . ASN A 1 69 ? -12.194 1.488 6.206 1.00 93.56 69 ASN A O 1
ATOM 576 N N . PHE A 1 70 ? -10.117 2.336 6.243 1.00 90.81 70 PHE A N 1
ATOM 577 C CA . PHE A 1 70 ? -9.576 1.301 7.119 1.00 90.81 70 PHE A CA 1
ATOM 578 C C . PHE A 1 70 ? -10.231 1.356 8.505 1.00 90.81 70 PHE A C 1
ATOM 580 O O . PHE A 1 70 ? -10.804 0.367 8.957 1.00 90.81 70 PHE A O 1
ATOM 587 N N . CYS A 1 71 ? -10.270 2.538 9.129 1.00 87.25 71 CYS A N 1
ATOM 588 C CA . CYS A 1 71 ? -10.908 2.739 10.430 1.00 87.25 71 CYS A CA 1
ATOM 589 C C . CYS A 1 71 ? -12.400 2.371 10.420 1.00 87.25 71 CYS A C 1
ATOM 591 O O . CYS A 1 71 ? -12.881 1.728 11.351 1.00 87.25 71 CYS A O 1
ATOM 593 N N . LYS A 1 72 ? -13.148 2.756 9.376 1.00 89.19 72 LYS A N 1
ATOM 594 C CA . LYS A 1 72 ? -14.588 2.457 9.260 1.00 89.19 72 LYS A CA 1
ATOM 595 C C . LYS A 1 72 ? -14.874 0.955 9.207 1.00 89.19 72 LYS A C 1
ATOM 597 O O . LYS A 1 72 ? -15.853 0.509 9.801 1.00 89.19 72 LYS A O 1
ATOM 602 N N . ASN A 1 73 ? -14.027 0.197 8.514 1.00 90.00 73 ASN A N 1
ATOM 603 C CA . ASN A 1 73 ? -14.222 -1.236 8.293 1.00 90.00 73 ASN A CA 1
ATOM 604 C C . ASN A 1 73 ? -13.548 -2.119 9.354 1.00 90.00 73 ASN A C 1
ATOM 606 O O . ASN A 1 73 ? -13.801 -3.320 9.393 1.00 90.00 73 ASN A O 1
ATOM 610 N N . ALA A 1 74 ? -12.719 -1.548 10.229 1.00 88.19 74 ALA A N 1
ATOM 611 C CA . ALA A 1 74 ? -12.065 -2.303 11.286 1.00 88.19 74 ALA A CA 1
ATOM 612 C C . ALA A 1 74 ? -13.082 -2.868 12.310 1.00 88.19 74 ALA A C 1
ATOM 614 O O . ALA A 1 74 ? -14.132 -2.255 12.565 1.00 88.19 74 ALA A O 1
ATOM 615 N N . PRO A 1 75 ? -12.791 -4.020 12.943 1.00 89.50 75 PRO A N 1
ATOM 616 C CA . PRO A 1 75 ? -13.554 -4.513 14.091 1.00 89.50 75 PRO A CA 1
ATOM 617 C C . PRO A 1 75 ? -13.630 -3.461 15.207 1.00 89.50 75 PRO A C 1
ATOM 619 O O . PRO A 1 75 ? -12.741 -2.618 15.324 1.00 89.50 75 PRO A O 1
ATOM 622 N N . LYS A 1 76 ? -14.687 -3.484 16.034 1.00 83.50 76 LYS A N 1
ATOM 623 C CA . LYS A 1 76 ? -14.873 -2.488 17.114 1.00 83.50 76 LYS A CA 1
ATOM 624 C C . LYS A 1 76 ? -13.663 -2.412 18.050 1.00 83.50 76 LYS A C 1
ATOM 626 O O . LYS A 1 76 ? -13.196 -1.319 18.338 1.00 83.50 76 LYS A O 1
ATOM 631 N N . GLU A 1 77 ? -13.133 -3.567 18.440 1.00 81.12 77 GLU A N 1
ATOM 632 C CA . GLU A 1 77 ? -11.957 -3.680 19.308 1.00 81.12 77 GLU A CA 1
ATOM 633 C C . GLU A 1 77 ? -10.738 -2.992 18.684 1.00 81.12 77 GLU A C 1
ATOM 635 O O . GLU A 1 77 ? -10.078 -2.178 19.320 1.00 81.12 77 GLU A O 1
ATOM 640 N N . SER A 1 78 ? -10.477 -3.237 17.397 1.00 82.50 78 SER A N 1
ATOM 641 C CA . SER A 1 78 ? -9.368 -2.607 16.677 1.00 82.50 78 SER A CA 1
ATOM 642 C C . SER A 1 78 ? -9.590 -1.109 16.449 1.00 82.50 78 SER A C 1
ATOM 644 O O . SER A 1 78 ? -8.627 -0.349 16.469 1.00 82.50 78 SER A O 1
ATOM 646 N N . ARG A 1 79 ? -10.838 -0.656 16.258 1.00 81.06 79 ARG A N 1
ATOM 647 C CA . ARG A 1 79 ? -11.168 0.767 16.054 1.00 81.06 79 ARG A CA 1
ATOM 648 C C . ARG A 1 79 ? -10.715 1.646 17.211 1.00 81.06 79 ARG A C 1
ATOM 650 O O . ARG A 1 79 ? -10.159 2.711 16.963 1.00 81.06 79 ARG A O 1
ATOM 657 N N . GLU A 1 80 ? -10.931 1.203 18.444 1.00 80.38 80 GLU A N 1
ATOM 658 C CA . GLU A 1 80 ? -10.536 1.955 19.641 1.00 80.38 80 GLU A CA 1
ATOM 659 C C . GLU A 1 80 ? -9.015 2.103 19.747 1.00 80.38 80 GLU A C 1
ATOM 661 O O . GLU A 1 80 ? -8.512 3.159 20.127 1.00 80.38 80 GLU A O 1
ATOM 666 N N . TRP A 1 81 ? -8.270 1.064 19.363 1.00 79.81 81 TRP A N 1
ATOM 667 C CA . TRP A 1 81 ? -6.809 1.108 19.303 1.00 79.81 81 TRP A CA 1
ATOM 668 C C . TRP A 1 81 ? -6.302 2.007 18.175 1.00 79.81 81 TRP A C 1
ATOM 670 O O . TRP A 1 81 ? -5.430 2.839 18.402 1.00 79.81 81 TRP A O 1
ATOM 680 N N . ILE A 1 82 ? -6.885 1.895 16.981 1.00 80.44 82 ILE A N 1
ATOM 681 C CA . ILE A 1 82 ? -6.515 2.705 15.814 1.00 80.44 82 ILE A CA 1
ATOM 682 C C . ILE A 1 82 ? -6.769 4.201 16.063 1.00 80.44 82 ILE A C 1
ATOM 684 O O . ILE A 1 82 ? -5.985 5.041 15.626 1.00 80.44 82 ILE A O 1
ATOM 688 N N . GLN A 1 83 ? -7.838 4.553 16.783 1.00 74.75 83 GLN A N 1
ATOM 689 C CA . GLN A 1 83 ? -8.132 5.944 17.149 1.00 74.75 83 GLN A CA 1
ATOM 690 C C . GLN A 1 83 ? -7.123 6.545 18.131 1.00 74.75 83 GLN A C 1
ATOM 692 O O . GLN A 1 83 ? -6.953 7.754 18.125 1.00 74.75 83 GLN A O 1
ATOM 697 N N . LYS A 1 84 ? -6.455 5.731 18.956 1.00 76.62 84 LYS A N 1
ATOM 698 C CA . LYS A 1 84 ? -5.416 6.201 19.889 1.00 76.62 84 LYS A CA 1
ATOM 699 C C . LYS A 1 84 ? -4.056 6.434 19.221 1.00 76.62 84 LYS A C 1
ATOM 701 O O . LYS A 1 84 ? -3.181 7.021 19.846 1.00 76.62 84 LYS A O 1
ATOM 706 N N . LEU A 1 85 ? -3.863 5.916 18.006 1.00 69.69 85 LEU A N 1
ATOM 707 C CA . LEU A 1 85 ? -2.607 5.994 17.251 1.00 69.69 85 LEU A CA 1
ATOM 708 C C . LEU A 1 85 ? -2.539 7.201 16.298 1.00 69.69 85 LEU A C 1
ATOM 710 O O . LEU A 1 85 ? -1.453 7.502 15.811 1.00 69.69 85 LEU A O 1
ATOM 714 N N . ASN A 1 86 ? -3.675 7.855 16.018 1.00 60.72 86 ASN A N 1
ATOM 715 C CA . ASN A 1 86 ? -3.770 9.081 15.210 1.00 60.72 86 ASN A CA 1
ATOM 716 C C . ASN A 1 86 ? -3.964 10.305 16.104 1.00 60.72 86 ASN A C 1
ATOM 718 O O . ASN A 1 86 ? -3.543 11.398 15.669 1.00 60.72 86 ASN A O 1
#

pLDDT: mean 86.88, std 9.59, range [59.09, 95.81]

Secondary structure (DSSP, 8-state):
--HHHHHHHHHHHHHTT-HHHHHHHHHHHGGGGHHHHHHHHHHHHTT-----TT-SHHHHHHHHHHHHHHHHHS-HHHHHHHHHH-

Radius of gyration: 15.55 Å; Cα contacts (8 Å, |Δi|>4): 32; chains: 1; bounding box: 31×29×41 Å

Sequence (86 aa):
MPLADFDRLTYLIYHFGFKEYHIKVWMEFAGEFKKEWDCLEALQEMGGCVGNIGNTESEISLHKMWMQNFCKNAPKESREWIQKLN

Solvent-accessible surface area (backbone atoms only — not comparable to full-atom values): 5162 Å² total; per-residue (Å²): 131,58,68,72,58,50,52,53,50,48,50,52,33,51,74,75,62,39,60,73,58,37,52,51,53,47,70,71,50,54,75,77,46,48,68,63,49,55,51,51,52,53,39,50,75,72,68,48,79,81,66,80,80,86,71,45,72,65,51,55,52,49,53,52,50,52,54,53,53,51,53,71,70,42,56,73,76,55,32,62,56,56,62,74,76,110

Mean predicted aligned error: 5.94 Å

Foldseek 3Di:
DDPVVLVLVLLVCVLLPVVVVSVVSCVVCVVVCVVVVVVVVVCVVVVHDPPPPQPDPVNVVVSVVSLVVCLVPDDPVVNVVSVVSD